Protein AF-A0A2A2KIP7-F1 (afdb_monomer_lite)

Foldseek 3Di:
DVVVVVVVVVVVVVVVVVVVVVCVVPPPVPPPDPPQAQDPAAAEDEDEDEFADDPPDDGCPVVVVVVQVVCNSRCSNPPRYHYDYDYDYPDD

Sequence (92 aa):
MRVSLVLLHSLLRLLVVCTFCLFLLVDPVNADSLSCRPRPGGTPVPLGVFLVRRDGYPDMELPIRLALNYIHNHSCILDGFKLELMYKDTRS

Radius of gyration: 27.41 Å; chains: 1; bounding box: 40×70×52 Å

Secondary structure (DSSP, 8-state):
-HHHHHHHHHHHHHHHHHHHHHHHH---TT-S----PPPS--EEEEEEEEE---TTS---HHHHHHHHHHHHH-TTTSTTEEEEEEEEE---

Structure (mmCIF, N/CA/C/O backbone):
data_AF-A0A2A2KIP7-F1
#
_entry.id   AF-A0A2A2KIP7-F1
#
loop_
_atom_site.group_PDB
_atom_site.id
_atom_site.type_symbol
_atom_site.label_atom_id
_atom_site.label_alt_id
_atom_site.label_comp_id
_atom_site.label_asym_id
_atom_site.label_entity_id
_atom_site.label_seq_id
_atom_site.pdbx_PDB_ins_code
_atom_site.Cartn_x
_atom_site.Cartn_y
_atom_site.Cartn_z
_atom_site.occupancy
_atom_site.B_iso_or_equiv
_atom_site.auth_seq_id
_atom_site.auth_comp_id
_atom_site.auth_asym_id
_atom_site.auth_atom_id
_atom_site.pdbx_PDB_model_num
ATOM 1 N N . MET A 1 1 ? -22.330 56.886 29.848 1.00 58.28 1 MET A N 1
ATOM 2 C CA . MET A 1 1 ? -22.727 55.461 29.985 1.00 58.28 1 MET A CA 1
ATOM 3 C C . MET A 1 1 ? -22.851 54.690 28.654 1.00 58.28 1 MET A C 1
ATOM 5 O O . MET A 1 1 ? -23.166 53.513 28.696 1.00 58.28 1 MET A O 1
ATOM 9 N N . ARG A 1 2 ? -22.580 55.282 27.471 1.00 59.16 2 ARG A N 1
ATOM 10 C CA . ARG A 1 2 ? -22.676 54.575 26.168 1.00 59.16 2 ARG A CA 1
ATOM 11 C C . ARG A 1 2 ? -21.420 53.770 25.793 1.00 59.16 2 ARG A C 1
ATOM 13 O O . ARG A 1 2 ? -21.533 52.721 25.176 1.00 59.16 2 ARG A O 1
ATOM 20 N N . VAL A 1 3 ? -20.241 54.225 26.224 1.00 60.62 3 VAL A N 1
ATOM 21 C CA . VAL A 1 3 ? -18.944 53.576 25.941 1.00 60.62 3 VAL A CA 1
ATOM 22 C C . VAL A 1 3 ? -18.856 52.184 26.578 1.00 60.62 3 VAL A C 1
ATOM 24 O O . VAL A 1 3 ? -18.418 51.238 25.933 1.00 60.62 3 VAL A O 1
ATOM 27 N N . SER A 1 4 ? -19.368 52.029 27.803 1.00 70.94 4 SER A N 1
ATOM 28 C CA . SER A 1 4 ? -19.395 50.747 28.519 1.00 70.94 4 SER A CA 1
ATOM 29 C C . SER A 1 4 ? -20.252 49.689 27.817 1.00 70.94 4 SER A C 1
ATOM 31 O O . SER A 1 4 ? -19.907 48.515 27.846 1.00 70.94 4 SER A O 1
ATOM 33 N N . LEU A 1 5 ? -21.338 50.096 27.147 1.00 73.06 5 LEU A N 1
ATOM 34 C CA . LEU A 1 5 ? -22.234 49.176 26.441 1.00 73.06 5 LEU A CA 1
ATOM 35 C C . LEU A 1 5 ? -21.616 48.667 25.128 1.00 73.06 5 LEU A C 1
ATOM 37 O O . LEU A 1 5 ? -21.742 47.490 24.804 1.00 73.06 5 LEU A O 1
ATOM 41 N N . VAL A 1 6 ? -20.908 49.536 24.397 1.00 75.25 6 VAL A N 1
ATOM 42 C CA . VAL A 1 6 ? -20.198 49.163 23.159 1.00 75.25 6 VAL A CA 1
ATOM 43 C C . VAL A 1 6 ? -19.027 48.229 23.468 1.00 75.25 6 VAL A C 1
ATOM 45 O O . VAL A 1 6 ? -18.853 47.214 22.794 1.00 75.25 6 VAL A O 1
ATOM 48 N N . LEU A 1 7 ? -18.270 48.529 24.529 1.00 77.75 7 LEU A N 1
ATOM 49 C CA . LEU A 1 7 ? -17.164 47.686 24.980 1.00 77.75 7 LEU A CA 1
ATOM 50 C C . LEU A 1 7 ? -17.661 46.297 25.410 1.00 77.75 7 LEU A C 1
ATOM 52 O O . LEU A 1 7 ? -17.091 45.288 25.003 1.00 77.75 7 LEU A O 1
ATOM 56 N N . LEU A 1 8 ? -18.767 46.242 26.161 1.00 81.00 8 LEU A N 1
ATOM 57 C CA . LEU A 1 8 ? -19.383 44.988 26.597 1.00 81.00 8 LEU A CA 1
ATOM 58 C C . LEU A 1 8 ? -19.853 44.138 25.408 1.00 81.00 8 LEU A C 1
ATOM 60 O O . LEU A 1 8 ? -19.611 42.934 25.375 1.00 81.00 8 LEU A O 1
ATOM 64 N N . HIS A 1 9 ? -20.473 44.760 24.403 1.00 80.25 9 HIS A N 1
ATOM 65 C CA . HIS A 1 9 ? -20.936 44.053 23.208 1.00 80.25 9 HIS A CA 1
ATOM 66 C C . HIS A 1 9 ? -19.761 43.511 22.374 1.00 80.25 9 HIS A C 1
ATOM 68 O O . HIS A 1 9 ? -19.832 42.400 21.848 1.00 80.25 9 HIS A O 1
ATOM 74 N N . SER A 1 10 ? -18.661 44.263 22.280 1.00 82.31 10 SER A N 1
ATOM 75 C CA . SER A 1 10 ? -17.448 43.818 21.584 1.00 82.31 10 SER A CA 1
ATOM 76 C C . SER A 1 10 ? -16.766 42.652 22.304 1.00 82.31 10 SER A C 1
ATOM 78 O O . SER A 1 10 ? -16.361 41.687 21.656 1.00 82.31 10 SER A O 1
ATOM 80 N N . LEU A 1 11 ? -16.672 42.710 23.635 1.00 85.25 11 LEU A N 1
ATOM 81 C CA . LEU A 1 11 ? -16.109 41.629 24.450 1.00 85.25 11 LEU A CA 1
ATOM 82 C C . LEU A 1 11 ? -16.959 40.358 24.361 1.00 85.25 11 LEU A C 1
ATOM 84 O O . LEU A 1 11 ? -16.407 39.271 24.225 1.00 85.25 11 LEU A O 1
ATOM 88 N N . LEU A 1 12 ? -18.289 40.492 24.357 1.00 87.12 12 LEU A N 1
ATOM 89 C CA . LEU A 1 12 ? -19.201 39.359 24.197 1.00 87.12 12 LEU A CA 1
ATOM 90 C C . LEU A 1 12 ? -19.016 38.671 22.837 1.00 87.12 12 LEU A C 1
ATOM 92 O O . LEU A 1 12 ? -18.945 37.447 22.775 1.00 87.12 12 LEU A O 1
ATOM 96 N N . ARG A 1 13 ? -18.876 39.444 21.751 1.00 87.44 13 ARG A N 1
ATOM 97 C CA . ARG A 1 13 ? -18.592 38.888 20.417 1.00 87.44 13 ARG A CA 1
ATOM 98 C C . ARG A 1 13 ? -17.250 38.167 20.375 1.00 87.44 13 ARG A C 1
ATOM 100 O O . ARG A 1 13 ? -17.176 37.073 19.827 1.00 87.44 13 ARG A O 1
ATOM 107 N N . LEU A 1 14 ? -16.213 38.751 20.975 1.00 86.50 14 LEU A N 1
ATOM 108 C CA . LEU A 1 14 ? -14.891 38.132 21.035 1.00 86.50 14 LEU A CA 1
ATOM 109 C C . LEU A 1 14 ? -14.923 36.820 21.829 1.00 86.50 14 LEU A C 1
ATOM 111 O O . LEU A 1 14 ? -14.331 35.836 21.398 1.00 86.50 14 LEU A O 1
ATOM 115 N N . LEU A 1 15 ? -15.656 36.789 22.947 1.00 88.25 15 LEU A N 1
ATOM 116 C CA . LEU A 1 15 ? -15.828 35.591 23.766 1.00 88.25 15 LEU A CA 1
ATOM 117 C C . LEU A 1 15 ? -16.518 34.471 22.977 1.00 88.25 15 LEU A C 1
ATOM 119 O O . LEU A 1 15 ? -16.036 33.347 22.996 1.00 88.25 15 LEU A O 1
ATOM 123 N N . VAL A 1 16 ? -17.594 34.787 22.247 1.00 88.38 16 VAL A N 1
ATOM 124 C CA . VAL A 1 16 ? -18.340 33.815 21.426 1.00 88.38 16 VAL A CA 1
ATOM 125 C C . VAL A 1 16 ? -17.492 33.279 20.273 1.00 88.38 16 VAL A C 1
ATOM 127 O O . VAL A 1 16 ? -17.511 32.082 20.007 1.00 88.38 16 VAL A O 1
ATOM 130 N N . VAL A 1 17 ? -16.721 34.138 19.600 1.00 88.00 17 VAL A N 1
ATOM 131 C CA . VAL A 1 17 ? -15.794 33.692 18.546 1.00 88.00 17 VAL A CA 1
ATOM 132 C C . VAL A 1 17 ? -14.703 32.807 19.142 1.00 88.00 17 VAL A C 1
ATOM 134 O O . VAL A 1 17 ? -14.393 31.766 18.578 1.00 88.00 17 VAL A O 1
ATOM 137 N N . CYS A 1 18 ? -14.151 33.177 20.298 1.00 84.88 18 CYS A N 1
ATOM 138 C CA . CYS A 1 18 ? -13.107 32.405 20.960 1.00 84.88 18 CYS A CA 1
ATOM 139 C C . CYS A 1 18 ? -13.616 31.028 21.403 1.00 84.88 18 CYS A C 1
ATOM 141 O O . CYS A 1 18 ? -12.966 30.026 21.118 1.00 84.88 18 CYS A O 1
ATOM 143 N N . THR A 1 19 ? -14.798 30.949 22.024 1.00 82.38 19 THR A N 1
ATOM 144 C CA . THR A 1 19 ? -15.391 29.665 22.415 1.00 82.38 19 THR A CA 1
ATOM 145 C C . THR A 1 19 ? -15.741 28.824 21.199 1.00 82.38 19 THR A C 1
ATOM 147 O O . THR A 1 19 ? -15.417 27.645 21.195 1.00 82.38 19 THR A O 1
ATOM 150 N N . PHE A 1 20 ? -16.320 29.404 20.146 1.00 81.31 20 PHE A N 1
ATOM 151 C CA . PHE A 1 20 ? -16.608 28.681 18.907 1.00 81.31 20 PHE A CA 1
ATOM 152 C C . PHE A 1 20 ? -15.329 28.164 18.231 1.00 81.31 20 PHE A C 1
ATOM 154 O O . PHE A 1 20 ? -15.283 27.008 17.828 1.00 81.31 20 PHE A O 1
ATOM 161 N N . CYS A 1 21 ? -14.257 28.962 18.183 1.00 78.81 21 CYS A N 1
ATOM 162 C CA . CYS A 1 21 ? -12.950 28.515 17.695 1.00 78.81 21 CYS A CA 1
ATOM 163 C C . CYS A 1 21 ? -12.353 27.408 18.568 1.00 78.81 21 CYS A C 1
ATOM 165 O O . CYS A 1 21 ? -11.788 26.465 18.026 1.00 78.81 21 CYS A O 1
ATOM 167 N N . LEU A 1 22 ? -12.483 27.495 19.895 1.00 77.06 22 LEU A N 1
ATOM 168 C CA . LEU A 1 22 ? -12.076 26.424 20.806 1.00 77.06 22 LEU A CA 1
ATOM 169 C C . LEU A 1 22 ? -12.902 25.155 20.583 1.00 77.06 22 LEU A C 1
ATOM 171 O O . LEU A 1 22 ? -12.328 24.078 20.570 1.00 77.06 22 LEU A O 1
ATOM 175 N N . PHE A 1 23 ? -14.211 25.263 20.356 1.00 70.31 23 PHE A N 1
ATOM 176 C CA . PHE A 1 23 ? -15.067 24.120 20.028 1.00 70.31 23 PHE A CA 1
ATOM 177 C C . PHE A 1 23 ? -14.738 23.510 18.659 1.00 70.31 23 PHE A C 1
ATOM 179 O O . PHE A 1 23 ? -14.787 22.298 18.533 1.00 70.31 23 PHE A O 1
ATOM 186 N N . LEU A 1 24 ? -14.352 24.307 17.656 1.00 66.50 24 LEU A N 1
ATOM 187 C CA . LEU A 1 24 ? -13.864 23.786 16.370 1.00 66.50 24 LEU A CA 1
ATOM 188 C C . LEU A 1 24 ? -12.451 23.186 16.461 1.00 66.50 24 LEU A C 1
ATOM 190 O O . LEU A 1 24 ? -12.117 22.279 15.710 1.00 66.50 24 LEU A O 1
ATOM 194 N N . LEU A 1 25 ? -11.601 23.691 17.361 1.00 64.31 25 LEU A N 1
ATOM 195 C CA . LEU A 1 25 ? -10.290 23.096 17.658 1.00 64.31 25 LEU A CA 1
ATOM 196 C C . LEU A 1 25 ? -10.418 21.795 18.456 1.00 64.31 25 LEU A C 1
ATOM 198 O O . LEU A 1 25 ? -9.573 20.911 18.344 1.00 64.31 25 LEU A O 1
ATOM 202 N N . VAL A 1 26 ? -11.458 21.703 19.280 1.00 61.84 26 VAL A N 1
ATOM 203 C CA . VAL A 1 26 ? -11.777 20.563 20.131 1.00 61.84 26 VAL A CA 1
ATOM 204 C C . VAL A 1 26 ? -12.988 19.864 19.528 1.00 61.84 26 VAL A C 1
ATOM 206 O O . VAL A 1 26 ? -14.059 19.881 20.118 1.00 61.84 26 VAL A O 1
ATOM 209 N N . ASP A 1 27 ? -12.833 19.262 18.350 1.00 54.03 27 ASP A N 1
ATOM 210 C CA . ASP A 1 27 ? -13.782 18.271 17.836 1.00 54.03 27 ASP A CA 1
ATOM 211 C C . ASP A 1 27 ? -13.595 16.969 18.641 1.00 54.03 27 ASP A C 1
ATOM 213 O O . ASP A 1 27 ? -12.601 16.267 18.432 1.00 54.03 27 ASP A O 1
ATOM 217 N N . PRO A 1 28 ? -14.497 16.586 19.569 1.00 54.56 28 PRO A N 1
ATOM 218 C CA . PRO A 1 28 ? -14.377 15.329 20.294 1.00 54.56 28 PRO A CA 1
ATOM 219 C C . PRO A 1 28 ? -15.221 14.218 19.638 1.00 54.56 28 PRO A C 1
ATOM 221 O O . PRO A 1 28 ? -15.202 13.085 20.107 1.00 54.56 28 PRO A O 1
ATOM 224 N N . VAL A 1 29 ? -15.951 14.496 18.547 1.00 50.22 29 VAL A N 1
ATOM 225 C CA . VAL A 1 29 ? -16.965 13.587 17.964 1.00 50.22 29 VAL A CA 1
ATOM 226 C C . VAL A 1 29 ? -16.386 12.651 16.890 1.00 50.22 29 VAL A C 1
ATOM 228 O O . VAL A 1 29 ? -17.039 12.357 15.900 1.00 50.22 29 VAL A O 1
ATOM 231 N N . ASN A 1 30 ? -15.147 12.178 17.064 1.00 46.84 30 ASN A N 1
ATOM 232 C CA . ASN A 1 30 ? -14.653 10.954 16.399 1.00 46.84 30 ASN A CA 1
ATOM 233 C C . ASN A 1 30 ? -13.314 10.435 16.963 1.00 46.84 30 ASN A C 1
ATOM 235 O O . ASN A 1 30 ? -12.571 9.720 16.290 1.00 46.84 30 ASN A O 1
ATOM 239 N N . ALA A 1 31 ? -12.986 10.778 18.212 1.00 46.34 31 ALA A N 1
ATOM 240 C CA . ALA A 1 31 ? -11.752 10.337 18.863 1.00 46.34 31 ALA A CA 1
ATOM 241 C C . ALA A 1 31 ? -11.834 8.909 19.446 1.00 46.34 31 ALA A C 1
ATOM 243 O O . ALA A 1 31 ? -10.907 8.480 20.132 1.00 46.34 31 ALA A O 1
ATOM 244 N N . ASP A 1 32 ? -12.881 8.140 19.127 1.00 46.06 32 ASP A N 1
ATOM 245 C CA . ASP A 1 32 ? -12.916 6.690 19.337 1.00 46.06 32 ASP A CA 1
ATOM 246 C C . ASP A 1 32 ? -12.072 5.979 18.264 1.00 46.06 32 ASP A C 1
ATOM 248 O O . ASP A 1 32 ? -12.535 5.240 17.402 1.00 46.06 32 ASP A O 1
ATOM 252 N N . SER A 1 33 ? -10.760 6.176 18.369 1.00 51.34 33 SER A N 1
ATOM 253 C CA . SER A 1 33 ? -9.733 5.219 17.954 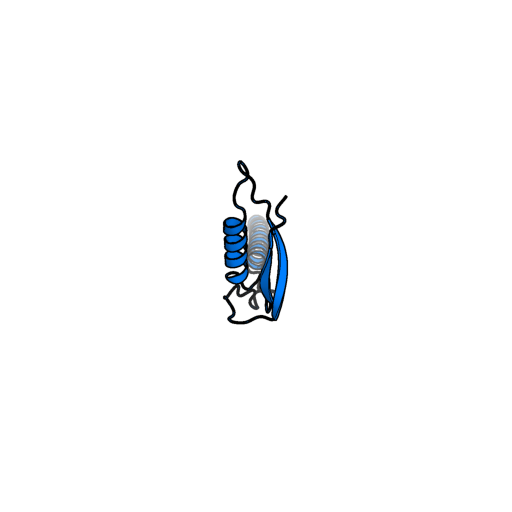1.00 51.34 33 SER A CA 1
ATOM 254 C C . SER A 1 33 ? -9.734 4.742 16.488 1.00 51.34 33 SER A C 1
ATOM 256 O O . SER A 1 33 ? -9.731 3.543 16.222 1.00 51.34 33 SER A O 1
ATOM 258 N N . LEU A 1 34 ? -9.445 5.637 15.536 1.00 52.91 34 LEU A N 1
ATOM 259 C CA . LEU A 1 34 ? -8.595 5.259 14.387 1.00 52.91 34 LEU A CA 1
ATOM 260 C C . LEU A 1 34 ? -7.152 5.025 14.875 1.00 52.91 34 LEU A C 1
ATOM 262 O O . LEU A 1 34 ? -6.192 5.655 14.433 1.00 52.91 34 LEU A O 1
ATOM 266 N N . SER A 1 35 ? -6.989 4.151 15.870 1.00 55.53 35 SER A N 1
ATOM 267 C CA . SER A 1 35 ? -5.683 3.766 16.370 1.00 55.53 35 SER A CA 1
ATOM 268 C C . SER A 1 35 ? -5.038 2.918 15.282 1.00 55.53 35 SER A C 1
ATOM 270 O O . SER A 1 35 ? -5.300 1.719 15.199 1.00 55.53 35 SER A O 1
ATOM 272 N N . CYS A 1 36 ? -4.202 3.542 14.444 1.00 63.50 36 CYS A N 1
ATOM 273 C CA . CYS A 1 36 ? -3.339 2.879 13.461 1.00 63.50 36 CYS A CA 1
ATOM 274 C C . CYS A 1 36 ? -2.247 2.034 14.169 1.00 63.50 36 CYS A C 1
ATOM 276 O O . CYS A 1 36 ? -1.061 2.132 13.862 1.00 63.50 36 CYS A O 1
ATOM 278 N N . ARG A 1 37 ? -2.617 1.249 15.188 1.00 63.78 37 ARG A N 1
ATOM 279 C CA . ARG A 1 37 ? -1.747 0.300 15.880 1.00 63.78 37 ARG A CA 1
ATOM 280 C C . ARG A 1 37 ? -1.670 -1.000 15.087 1.00 63.78 37 ARG A C 1
ATOM 282 O O . ARG A 1 37 ? -2.727 -1.603 14.885 1.00 63.78 37 ARG A O 1
ATOM 289 N N . PRO A 1 38 ? -0.469 -1.463 14.701 1.00 62.16 38 PRO A N 1
ATOM 290 C CA . PRO A 1 38 ? -0.284 -2.733 14.008 1.00 62.16 38 PRO A CA 1
ATOM 291 C C . PRO A 1 38 ? -1.029 -3.853 14.738 1.00 62.16 38 PRO A C 1
ATOM 293 O O . PRO A 1 38 ? -0.812 -4.065 15.934 1.00 62.16 38 PRO A O 1
ATOM 296 N N . ARG A 1 39 ? -1.926 -4.553 14.038 1.00 64.56 39 ARG A N 1
ATOM 297 C CA . ARG A 1 39 ? -2.624 -5.720 14.584 1.00 64.56 39 ARG A CA 1
ATOM 298 C C . ARG A 1 39 ? -1.975 -6.992 14.039 1.00 64.56 39 ARG A C 1
ATOM 300 O O . ARG A 1 39 ? -1.826 -7.118 12.825 1.00 64.56 39 ARG A O 1
ATOM 307 N N . PRO A 1 40 ? -1.567 -7.934 14.905 1.00 66.56 40 PRO A N 1
ATOM 308 C CA . PRO A 1 40 ? -1.117 -9.237 14.450 1.00 66.56 40 PRO A CA 1
ATOM 309 C C . PRO A 1 40 ? -2.320 -10.054 13.966 1.00 66.56 40 PRO A C 1
ATOM 311 O O . PRO A 1 40 ? -3.274 -10.267 14.710 1.00 66.56 40 PRO A O 1
ATOM 314 N N . GLY A 1 41 ? -2.246 -10.539 12.727 1.00 67.88 41 GLY A N 1
ATOM 315 C CA . GLY A 1 41 ? -3.300 -11.346 12.112 1.00 67.88 41 GLY A CA 1
ATOM 316 C C . GLY A 1 41 ? -4.268 -10.533 11.250 1.00 67.88 41 GLY A C 1
ATOM 317 O O . GLY A 1 41 ? -4.460 -9.337 11.438 1.00 67.88 41 GLY A O 1
ATOM 318 N N . GLY A 1 42 ? -4.842 -11.205 10.257 1.00 78.62 42 GLY A N 1
ATOM 319 C CA . GLY A 1 42 ? -5.798 -10.646 9.311 1.00 78.62 42 GLY A CA 1
ATOM 320 C C . GLY A 1 42 ? -6.167 -11.695 8.269 1.00 78.62 42 GLY A C 1
ATOM 321 O O . GLY A 1 42 ? -5.384 -12.613 8.010 1.00 78.62 42 GLY A O 1
ATOM 322 N N . THR A 1 43 ? -7.356 -11.587 7.691 1.00 87.00 43 THR A N 1
ATOM 323 C CA . THR A 1 43 ? -7.787 -12.458 6.599 1.00 87.00 43 THR A CA 1
ATOM 324 C C . THR A 1 43 ? -6.858 -12.244 5.398 1.00 87.00 43 THR A C 1
ATOM 326 O O . THR A 1 43 ? -6.693 -11.096 4.968 1.00 87.00 43 THR A O 1
ATOM 329 N N . PRO A 1 44 ? -6.215 -13.302 4.869 1.00 87.50 44 PRO A N 1
ATOM 330 C CA . PRO A 1 44 ? -5.298 -13.167 3.747 1.00 87.50 44 PRO A CA 1
ATOM 331 C C . PRO A 1 44 ? -6.058 -12.762 2.480 1.00 87.50 44 PRO A C 1
ATOM 333 O O . PRO A 1 44 ? -7.099 -13.335 2.156 1.00 87.50 44 PRO A O 1
ATOM 336 N N . VAL A 1 45 ? -5.530 -11.770 1.763 1.00 89.75 45 VAL A N 1
ATOM 337 C CA . VAL A 1 45 ? -6.078 -11.270 0.497 1.00 89.75 45 VAL A CA 1
ATOM 338 C C . VAL A 1 45 ? -5.006 -11.416 -0.585 1.00 89.75 45 VAL A C 1
ATOM 340 O O . VAL A 1 45 ? -4.013 -10.682 -0.556 1.00 89.75 45 VAL A O 1
ATOM 343 N N . PRO A 1 46 ? -5.172 -12.350 -1.536 1.00 90.00 46 PRO A N 1
ATOM 344 C CA . PRO A 1 46 ? -4.184 -12.578 -2.578 1.00 90.00 46 PRO A CA 1
ATOM 345 C C . PRO A 1 46 ? -4.162 -11.429 -3.596 1.00 90.00 46 PRO A C 1
ATOM 347 O O . PRO A 1 46 ? -5.195 -11.029 -4.131 1.00 90.00 46 PRO A O 1
ATOM 350 N N . LEU A 1 47 ? -2.963 -10.936 -3.903 1.00 90.00 47 LEU A N 1
ATOM 351 C CA . LEU A 1 47 ? -2.687 -9.943 -4.942 1.00 90.00 47 LEU A CA 1
ATOM 352 C C . LEU A 1 47 ? -1.833 -10.565 -6.041 1.00 90.00 47 LEU A C 1
ATOM 354 O O . LEU A 1 47 ? -0.659 -10.873 -5.835 1.00 90.00 47 LEU A O 1
ATOM 358 N N . GLY A 1 48 ? -2.428 -10.722 -7.222 1.00 89.75 48 GLY A N 1
ATOM 359 C CA . GLY A 1 48 ? -1.715 -11.144 -8.421 1.00 89.75 48 GLY A CA 1
ATOM 360 C C . GLY A 1 48 ? -0.856 -10.011 -8.975 1.00 89.75 48 GLY A C 1
ATOM 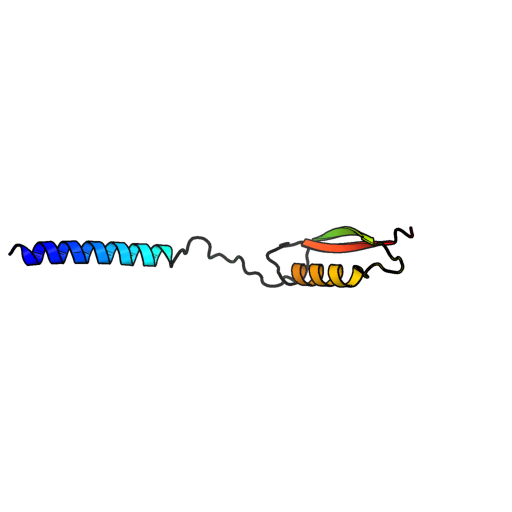361 O O . GLY A 1 48 ? -1.371 -8.934 -9.272 1.00 89.75 48 GLY A O 1
ATOM 362 N N . VAL A 1 49 ? 0.443 -10.262 -9.139 1.00 87.50 49 VAL A N 1
ATOM 363 C CA . VAL A 1 49 ? 1.390 -9.294 -9.707 1.00 87.50 49 VAL A CA 1
ATOM 364 C C . VAL A 1 49 ? 2.101 -9.905 -10.906 1.00 87.50 49 VAL A C 1
ATOM 366 O O . VAL A 1 49 ? 2.698 -10.979 -10.815 1.00 87.50 49 VAL A O 1
ATOM 369 N N . PHE A 1 50 ? 2.068 -9.175 -12.019 1.00 85.69 50 PHE A N 1
ATOM 370 C CA . PHE A 1 50 ? 2.823 -9.477 -13.227 1.00 85.69 50 PHE A CA 1
ATOM 371 C C . PHE A 1 50 ? 4.058 -8.579 -13.280 1.00 85.69 50 PHE A C 1
ATOM 373 O O . PHE A 1 50 ? 3.936 -7.355 -13.320 1.00 85.69 50 PHE A O 1
ATOM 380 N N . LEU A 1 51 ? 5.242 -9.189 -13.261 1.00 84.44 51 LEU A N 1
ATOM 381 C CA . LEU A 1 51 ? 6.517 -8.476 -13.313 1.00 84.44 51 LEU A CA 1
ATOM 382 C C . LEU A 1 51 ? 7.184 -8.695 -14.664 1.00 84.44 51 LEU A C 1
ATOM 384 O O . LEU A 1 51 ? 7.318 -9.831 -15.112 1.00 84.44 51 LEU A O 1
ATOM 388 N N . VAL A 1 52 ? 7.646 -7.607 -15.277 1.00 83.12 52 VAL A N 1
ATOM 389 C CA . VAL A 1 52 ? 8.484 -7.660 -16.476 1.00 83.12 52 VAL A CA 1
ATOM 390 C C . VAL A 1 52 ? 9.941 -7.692 -16.033 1.00 83.12 52 VAL A C 1
ATOM 392 O O . VAL A 1 52 ? 10.440 -6.719 -15.475 1.00 83.12 52 VAL A O 1
ATOM 395 N N . ARG A 1 53 ? 10.629 -8.806 -16.288 1.00 79.00 53 ARG A N 1
ATOM 396 C CA . ARG A 1 53 ? 12.070 -8.954 -16.047 1.00 79.00 53 ARG A CA 1
ATOM 397 C C . ARG A 1 53 ? 12.799 -8.974 -17.387 1.00 79.00 53 ARG A C 1
ATOM 399 O O . ARG A 1 53 ? 12.982 -10.031 -17.982 1.00 79.00 53 ARG A O 1
ATOM 406 N N . ARG A 1 54 ? 13.148 -7.788 -17.885 1.00 81.00 54 ARG A N 1
ATOM 407 C CA . ARG A 1 54 ? 13.882 -7.581 -19.143 1.00 81.00 54 ARG A CA 1
ATOM 408 C C . ARG A 1 54 ? 15.042 -6.619 -18.902 1.00 81.00 54 ARG A C 1
ATOM 410 O O . ARG A 1 54 ? 14.899 -5.677 -18.125 1.00 81.00 54 ARG A O 1
ATOM 417 N N . ASP A 1 55 ? 16.151 -6.823 -19.605 1.00 79.25 55 ASP A N 1
ATOM 418 C CA . ASP A 1 55 ? 17.291 -5.905 -19.579 1.00 79.25 55 ASP A CA 1
ATOM 419 C C . ASP A 1 55 ? 16.854 -4.466 -19.899 1.00 79.25 55 ASP A C 1
ATOM 421 O O . ASP A 1 55 ? 16.087 -4.218 -20.833 1.00 79.25 55 ASP A O 1
ATOM 425 N N . GLY A 1 56 ? 17.317 -3.513 -19.088 1.00 83.56 56 GLY A N 1
ATOM 426 C CA . GLY A 1 56 ? 16.940 -2.099 -19.187 1.00 83.56 56 GLY A CA 1
ATOM 427 C C . GLY A 1 56 ? 15.650 -1.706 -18.454 1.00 83.56 56 GLY A C 1
ATOM 428 O O . GLY A 1 56 ? 15.344 -0.516 -18.404 1.00 83.56 56 GLY A O 1
ATOM 429 N N . TYR A 1 57 ? 14.919 -2.652 -17.850 1.00 80.25 57 TYR A N 1
ATOM 430 C CA . TYR A 1 57 ? 13.7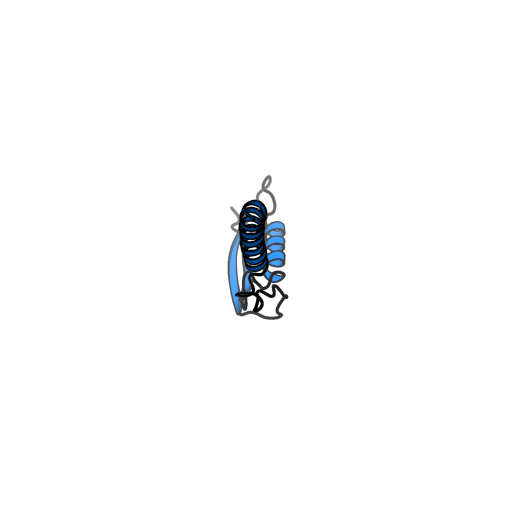64 -2.362 -16.993 1.00 80.25 57 TYR A CA 1
ATOM 431 C C . TYR A 1 57 ? 14.123 -2.487 -15.505 1.00 80.25 57 TYR A C 1
ATOM 433 O O . TYR A 1 57 ? 14.867 -3.395 -15.128 1.00 80.25 57 TYR A O 1
ATOM 441 N N . PRO A 1 58 ? 13.604 -1.595 -14.642 1.00 83.50 58 PRO A N 1
ATOM 442 C CA . PRO A 1 58 ? 13.853 -1.668 -13.208 1.00 83.50 58 PRO A CA 1
ATOM 443 C C . PRO A 1 58 ? 13.149 -2.881 -12.588 1.00 83.50 58 PRO A C 1
ATOM 445 O O . PRO A 1 58 ? 12.008 -3.192 -12.931 1.00 83.50 58 PRO A O 1
ATOM 448 N N . ASP A 1 59 ? 13.813 -3.537 -11.635 1.00 85.50 59 ASP A N 1
ATOM 449 C CA . ASP A 1 59 ? 13.184 -4.583 -10.832 1.00 85.50 59 ASP A CA 1
ATOM 450 C C . ASP A 1 59 ? 12.144 -3.969 -9.884 1.00 85.50 59 ASP A C 1
ATOM 452 O O . ASP A 1 59 ? 12.463 -3.191 -8.981 1.00 85.50 59 ASP A O 1
ATOM 456 N N . MET A 1 60 ? 10.880 -4.322 -10.108 1.00 87.62 60 MET A N 1
ATOM 457 C CA . MET A 1 60 ? 9.743 -3.802 -9.352 1.00 87.62 60 MET A CA 1
ATOM 458 C C . MET A 1 60 ? 9.383 -4.673 -8.142 1.00 87.62 60 MET A C 1
ATOM 460 O O . MET A 1 60 ? 8.523 -4.276 -7.354 1.00 87.62 60 MET A O 1
ATOM 464 N N . GLU A 1 61 ? 10.038 -5.823 -7.937 1.00 87.44 61 GLU A N 1
ATOM 465 C CA . GLU A 1 61 ? 9.725 -6.706 -6.807 1.00 87.44 61 GLU A CA 1
ATOM 466 C C . GLU A 1 61 ? 9.952 -6.011 -5.455 1.00 87.44 61 GLU A C 1
ATOM 468 O O . GLU A 1 61 ? 9.083 -6.026 -4.577 1.00 87.44 61 GLU A O 1
ATOM 473 N N . LEU A 1 62 ? 11.105 -5.357 -5.291 1.00 89.06 62 LEU A N 1
ATOM 474 C CA . LEU A 1 62 ? 11.460 -4.665 -4.053 1.00 89.06 62 LEU A CA 1
ATOM 475 C C . LEU A 1 62 ? 10.516 -3.482 -3.742 1.00 89.06 62 LEU A C 1
ATOM 477 O O . LEU A 1 62 ? 9.996 -3.440 -2.623 1.00 89.06 62 LEU A O 1
ATOM 481 N N . PRO A 1 63 ? 10.227 -2.556 -4.681 1.00 91.94 63 PRO A N 1
ATOM 482 C CA . PRO A 1 63 ? 9.235 -1.500 -4.472 1.00 91.94 63 PRO A CA 1
ATOM 483 C C . PRO A 1 63 ? 7.867 -2.013 -4.011 1.00 91.94 63 PRO A C 1
ATOM 485 O O . PRO A 1 63 ? 7.269 -1.450 -3.092 1.00 91.94 63 PRO A O 1
ATOM 488 N N . ILE A 1 64 ? 7.387 -3.110 -4.601 1.00 91.44 64 ILE A N 1
ATOM 489 C CA . ILE A 1 64 ? 6.092 -3.700 -4.244 1.00 91.44 64 ILE A CA 1
ATOM 490 C C . ILE A 1 64 ? 6.128 -4.246 -2.813 1.00 91.44 64 ILE A C 1
ATOM 492 O O . ILE A 1 64 ? 5.223 -3.962 -2.024 1.00 91.44 64 ILE A O 1
ATOM 496 N N . ARG A 1 65 ? 7.197 -4.959 -2.430 1.00 89.81 65 ARG A N 1
ATOM 497 C CA . ARG A 1 65 ? 7.381 -5.437 -1.047 1.00 89.81 65 ARG A CA 1
ATOM 498 C C . ARG A 1 65 ? 7.419 -4.289 -0.037 1.00 89.81 65 ARG A C 1
ATOM 500 O O . ARG A 1 65 ? 6.826 -4.413 1.033 1.00 89.81 65 ARG A O 1
ATOM 507 N N . LEU A 1 66 ? 8.076 -3.176 -0.368 1.00 92.25 66 LEU A N 1
ATOM 508 C CA . LEU A 1 66 ? 8.134 -1.995 0.499 1.00 92.25 66 LEU A CA 1
ATOM 509 C C . LEU A 1 66 ? 6.753 -1.359 0.696 1.00 92.25 66 LEU A C 1
ATOM 511 O O . LEU A 1 66 ? 6.386 -1.050 1.830 1.00 92.25 66 LEU A O 1
ATOM 515 N N . ALA A 1 67 ? 5.970 -1.220 -0.376 1.00 91.19 67 ALA A N 1
ATOM 516 C CA . ALA A 1 67 ? 4.609 -0.693 -0.300 1.00 91.19 67 ALA A CA 1
ATOM 517 C C . ALA A 1 67 ? 3.702 -1.576 0.571 1.00 91.19 67 ALA A C 1
ATOM 519 O O . ALA A 1 67 ? 2.949 -1.075 1.404 1.00 91.19 67 ALA A O 1
ATOM 520 N N . LEU A 1 68 ? 3.816 -2.896 0.441 1.00 89.81 68 LEU A N 1
ATOM 521 C CA . LEU A 1 68 ? 3.062 -3.837 1.269 1.00 89.81 68 LEU A CA 1
ATOM 522 C C . LEU A 1 68 ? 3.460 -3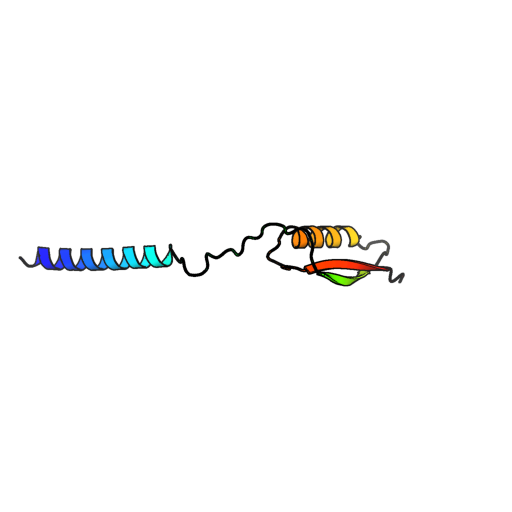.792 2.733 1.00 89.81 68 LEU A C 1
ATOM 524 O O . LEU A 1 68 ? 2.586 -3.765 3.593 1.00 89.81 68 LEU A O 1
ATOM 528 N N . ASN A 1 69 ? 4.760 -3.727 3.016 1.00 88.00 69 ASN A N 1
ATOM 529 C CA . ASN A 1 69 ? 5.240 -3.567 4.382 1.00 88.00 69 ASN A CA 1
ATOM 530 C C . ASN A 1 69 ? 4.716 -2.261 4.999 1.00 88.00 69 ASN A C 1
ATOM 532 O O . ASN A 1 69 ? 4.304 -2.247 6.156 1.00 88.00 69 ASN A O 1
ATOM 536 N N . TYR A 1 70 ? 4.681 -1.172 4.223 1.00 88.62 70 TYR A N 1
ATOM 537 C CA . TYR A 1 70 ? 4.069 0.077 4.668 1.00 88.62 70 TYR A CA 1
ATOM 538 C C . TYR A 1 70 ? 2.587 -0.126 5.012 1.00 88.62 70 TYR A C 1
ATOM 540 O O . TYR A 1 70 ? 2.177 0.225 6.116 1.00 88.62 70 TYR A O 1
ATOM 548 N N . ILE A 1 71 ? 1.810 -0.755 4.125 1.00 87.38 71 ILE A N 1
ATOM 549 C CA . ILE A 1 71 ? 0.380 -1.021 4.339 1.00 87.38 71 ILE A CA 1
ATOM 550 C C . ILE A 1 71 ? 0.146 -1.891 5.580 1.00 87.38 71 ILE A C 1
ATOM 552 O O . ILE A 1 71 ? -0.685 -1.551 6.414 1.00 87.38 71 ILE A O 1
ATOM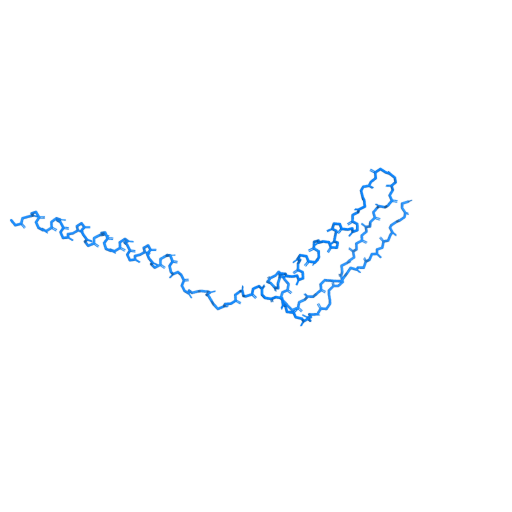 556 N N . HIS A 1 72 ? 0.892 -2.986 5.741 1.00 85.06 72 HIS A N 1
ATOM 557 C CA . HIS A 1 72 ? 0.739 -3.897 6.883 1.00 85.06 72 HIS A CA 1
ATOM 558 C C . HIS A 1 72 ? 1.115 -3.246 8.218 1.00 85.06 72 HIS A C 1
ATOM 560 O O . HIS A 1 72 ? 0.520 -3.570 9.244 1.00 85.06 72 HIS A O 1
ATOM 566 N N . ASN A 1 73 ? 2.068 -2.311 8.211 1.00 83.69 73 ASN A N 1
ATOM 567 C CA . ASN A 1 73 ? 2.459 -1.572 9.412 1.00 83.69 73 ASN A CA 1
ATOM 568 C C . ASN A 1 73 ? 1.498 -0.421 9.755 1.00 83.69 73 ASN A C 1
ATOM 570 O O . ASN A 1 73 ? 1.558 0.097 10.869 1.00 83.69 73 ASN A O 1
ATOM 574 N N . HIS A 1 74 ? 0.591 -0.047 8.846 1.00 82.88 74 HIS A N 1
ATOM 575 C CA . HIS A 1 74 ? -0.448 0.959 9.073 1.00 82.88 74 HIS A CA 1
ATOM 576 C C . HIS A 1 74 ? -1.816 0.274 9.160 1.00 82.88 74 HIS A C 1
ATOM 578 O O . HIS A 1 74 ? -2.545 0.165 8.175 1.00 82.88 74 HIS A O 1
ATOM 584 N N . SER A 1 75 ? -2.187 -0.167 10.366 1.00 66.12 75 SER A N 1
ATOM 585 C CA . SER A 1 75 ? -3.392 -0.987 10.595 1.00 66.12 75 SER A CA 1
ATOM 586 C C . SER A 1 75 ? -4.722 -0.345 10.193 1.00 66.12 75 SER A C 1
ATOM 588 O O . SER A 1 75 ? -5.729 -1.035 10.110 1.00 66.12 75 SER A O 1
ATOM 590 N N . CYS A 1 76 ? -4.732 0.958 9.921 1.00 75.50 76 CYS A N 1
ATOM 591 C CA . CYS A 1 76 ? -5.903 1.697 9.470 1.00 75.50 76 CYS A CA 1
ATOM 592 C C . CYS A 1 76 ? -6.159 1.616 7.954 1.00 75.50 76 CYS A C 1
ATOM 594 O O . CYS A 1 76 ? -7.223 2.034 7.510 1.00 75.50 76 CYS A O 1
ATOM 596 N N . ILE A 1 77 ? -5.225 1.090 7.151 1.00 79.00 77 ILE A N 1
ATOM 597 C CA . ILE A 1 77 ? -5.412 0.977 5.692 1.00 79.00 77 ILE A CA 1
ATOM 598 C C . ILE A 1 77 ? -6.226 -0.275 5.338 1.00 79.00 77 ILE A C 1
ATOM 600 O O . ILE A 1 77 ? -7.086 -0.233 4.464 1.00 79.00 77 ILE A O 1
ATOM 604 N N . LEU A 1 78 ? -5.961 -1.389 6.024 1.00 78.44 78 LEU A N 1
ATOM 605 C CA . LEU A 1 78 ? -6.618 -2.680 5.817 1.00 78.44 78 LEU A CA 1
ATOM 606 C C . LEU A 1 78 ? -6.904 -3.340 7.168 1.00 78.44 78 LEU A C 1
ATOM 608 O O . LEU A 1 78 ? -6.283 -4.341 7.526 1.00 78.44 78 LEU A O 1
ATOM 612 N N . ASP A 1 79 ? -7.825 -2.759 7.940 1.00 79.12 79 ASP A N 1
ATOM 613 C CA . ASP A 1 79 ? -8.164 -3.303 9.258 1.00 79.12 79 ASP A CA 1
ATOM 614 C C . ASP A 1 79 ? -8.730 -4.724 9.120 1.00 79.12 79 ASP A C 1
ATOM 616 O O . ASP A 1 79 ? -9.722 -4.958 8.429 1.00 79.12 79 ASP A O 1
ATOM 620 N N . GLY A 1 80 ? -8.056 -5.687 9.748 1.00 79.88 80 GLY A N 1
ATOM 621 C CA . GLY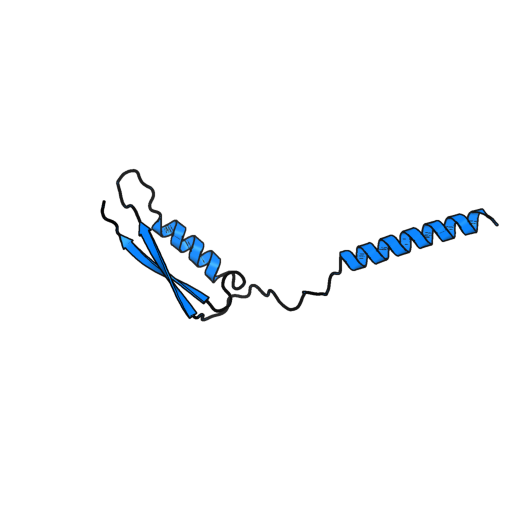 A 1 80 ? -8.427 -7.100 9.707 1.00 79.88 80 GLY A CA 1
ATOM 622 C C . GLY A 1 80 ? -8.025 -7.863 8.440 1.00 79.88 80 GLY A C 1
ATOM 623 O O . GLY A 1 80 ? -8.332 -9.051 8.360 1.00 79.88 80 GLY A O 1
ATOM 624 N N . PHE A 1 81 ? -7.309 -7.257 7.486 1.00 85.19 81 PHE A N 1
ATOM 625 C CA . PHE A 1 81 ? -6.865 -7.935 6.260 1.00 85.19 81 PHE A CA 1
ATOM 626 C C . PHE A 1 81 ? -5.350 -7.881 6.079 1.00 85.19 81 PHE A C 1
ATOM 628 O O . PHE A 1 81 ? -4.684 -6.912 6.441 1.00 85.19 81 PHE A O 1
ATOM 635 N N . LYS A 1 82 ? -4.794 -8.926 5.461 1.00 86.31 82 LYS A N 1
ATOM 636 C CA . LYS A 1 82 ? -3.368 -9.004 5.138 1.00 86.31 82 LYS A CA 1
ATOM 637 C C . LYS A 1 82 ? -3.178 -9.330 3.666 1.00 86.31 82 LYS A C 1
ATOM 639 O O . LYS A 1 82 ? -3.524 -10.409 3.208 1.00 86.31 82 LYS A O 1
ATOM 644 N N . LEU A 1 83 ? -2.595 -8.394 2.929 1.00 88.62 83 LEU A N 1
ATOM 645 C CA . LEU A 1 83 ? -2.249 -8.611 1.528 1.00 88.62 83 LEU A CA 1
ATOM 646 C C . LEU A 1 83 ? -1.125 -9.647 1.380 1.00 88.62 83 LEU A C 1
ATOM 648 O O . LEU A 1 83 ? -0.078 -9.516 2.019 1.00 88.62 83 LEU A O 1
ATOM 652 N N . GLU A 1 84 ? -1.316 -10.623 0.497 1.00 87.38 84 GLU A N 1
ATOM 653 C CA . GLU A 1 84 ? -0.337 -11.664 0.176 1.00 87.38 84 GLU A CA 1
ATOM 654 C C . GLU A 1 84 ? -0.012 -11.643 -1.317 1.00 87.38 84 GLU A C 1
ATOM 656 O O . GLU A 1 84 ? -0.897 -11.728 -2.166 1.00 87.38 84 GLU A O 1
ATOM 661 N N . LEU A 1 85 ? 1.269 -11.507 -1.653 1.00 85.88 85 LEU A N 1
ATOM 662 C CA . LEU A 1 85 ? 1.700 -11.439 -3.045 1.00 85.88 85 LEU A CA 1
ATOM 663 C C . LEU A 1 85 ? 1.722 -12.813 -3.697 1.00 85.88 85 LEU A C 1
ATOM 665 O O . LEU A 1 85 ? 2.403 -13.726 -3.232 1.00 85.88 85 LEU A O 1
ATOM 669 N N . MET A 1 86 ? 1.067 -12.901 -4.848 1.00 82.00 86 MET A N 1
ATOM 670 C CA . MET A 1 86 ? 1.179 -14.013 -5.778 1.00 82.00 86 MET A CA 1
ATOM 671 C C . MET A 1 86 ? 1.887 -13.509 -7.033 1.00 82.00 86 MET A C 1
ATOM 673 O O . MET A 1 86 ? 1.292 -12.854 -7.892 1.00 82.00 86 MET A O 1
ATOM 677 N N . TYR A 1 87 ? 3.184 -13.790 -7.130 1.00 76.12 87 TYR A N 1
ATOM 678 C CA . TYR A 1 87 ? 3.965 -13.416 -8.301 1.00 76.12 87 TYR A CA 1
ATOM 679 C C . TYR A 1 87 ? 3.739 -14.404 -9.435 1.00 76.12 87 TYR A C 1
ATOM 681 O O . TYR A 1 87 ? 3.861 -15.618 -9.252 1.00 76.12 87 TYR A O 1
ATOM 689 N N . LYS A 1 88 ? 3.503 -13.870 -10.631 1.00 71.94 88 LYS A N 1
ATOM 690 C CA . LYS A 1 88 ? 3.661 -14.626 -11.868 1.00 71.94 88 LYS A CA 1
ATOM 691 C C . LYS A 1 88 ? 4.657 -13.890 -12.753 1.00 71.94 88 LYS A C 1
ATOM 693 O O . LYS A 1 88 ? 4.389 -12.787 -13.224 1.00 71.94 88 LYS A O 1
ATOM 698 N N . ASP A 1 89 ? 5.816 -14.508 -12.951 1.00 65.31 89 ASP A N 1
ATOM 699 C CA . ASP A 1 89 ? 6.784 -14.055 -13.945 1.00 65.31 89 ASP A CA 1
ATOM 700 C C . ASP A 1 89 ? 6.151 -14.218 -15.330 1.00 65.31 89 ASP A C 1
ATOM 702 O O . ASP A 1 89 ? 5.729 -15.320 -15.697 1.00 65.31 89 ASP A O 1
ATOM 706 N N . THR A 1 90 ? 6.011 -13.114 -16.064 1.00 64.81 90 THR A N 1
ATOM 707 C CA . THR A 1 90 ? 5.379 -13.141 -17.383 1.00 64.81 90 THR A CA 1
ATOM 708 C C . THR A 1 90 ? 6.312 -13.588 -18.486 1.00 64.81 90 THR A C 1
ATOM 710 O O . THR A 1 90 ? 5.781 -13.746 -19.579 1.00 64.81 90 THR A O 1
ATOM 713 N N . ARG A 1 91 ? 7.621 -13.794 -18.214 1.00 62.56 91 ARG A N 1
ATOM 714 C CA . ARG A 1 91 ? 8.674 -14.168 -19.184 1.00 62.56 91 ARG A CA 1
ATOM 715 C C . ARG A 1 91 ? 8.286 -13.772 -20.608 1.00 62.56 91 ARG A C 1
ATOM 717 O O . ARG A 1 91 ? 7.730 -14.591 -21.334 1.00 62.56 91 ARG A O 1
ATOM 724 N N . SER A 1 92 ? 8.505 -12.497 -20.940 1.00 55.97 92 SER A N 1
ATOM 725 C CA . SER A 1 92 ? 8.158 -11.959 -22.261 1.00 55.97 92 SER A CA 1
ATOM 726 C C . SER A 1 92 ? 8.714 -12.815 -23.387 1.00 55.97 92 SER A C 1
ATOM 728 O O . SER A 1 92 ? 9.935 -13.084 -23.301 1.00 55.97 92 SER A O 1
#

pLDDT: mean 76.79, std 12.62, range [46.06, 92.25]

Organism: NCBI:txid2018661